Protein AF-A0A0B7C3J6-F1 (afdb_monomer)

Secondary structure (DSSP, 8-state):
-HHHHHHHHHHHHHHHHHTSHHHHHHIIIIIHHHHIIIIIHHHS---TTS---------HHHHHHHHHHHHHTTS-HHHHHHHHHSTT-

Mean predicted aligned error: 5.04 Å

pLDDT: mean 88.81, std 13.11, range [55.44, 98.62]

Organism: NCBI:txid1028688

Foldseek 3Di:
DVVLVVLLVVLQVLLVQLQDLVCLVVCLVPPQLVLQVVQQQVQCQDDPVPPRDHHRPCDSNNVSSVSSLVSSCPNDDVSVVSNVVRPRD

Solvent-accessible surface area (backbone atoms only — not comparable to full-atom values): 4970 Å² total; per-residue (Å²): 112,73,72,55,56,51,46,35,52,52,31,46,52,47,28,60,48,23,69,39,78,89,41,19,62,57,46,50,73,73,38,43,69,55,50,34,61,70,41,48,41,65,43,50,28,70,42,100,81,72,72,62,83,37,78,51,72,88,39,67,45,53,55,25,47,52,49,23,52,57,42,29,51,68,67,44,70,67,42,42,50,53,50,74,69,38,89,79,106

Nearest PDB structures (foldseek):
  3l6y-assembly1_A  TM=9.336E-01  e=3.617E-04  Homo sapiens
  3l6y-assembly2_C  TM=9.511E-01  e=4.483E-04  Homo sapiens

Radius of gyration: 13.22 Å; Cα contacts (8 Å, |Δi|>4): 94; chains: 1; bounding box: 30×31×36 Å

InterPro domains:
  IPR011989 Armadillo-like helical [G3DSA:1.25.10.10] (1-89)
  IPR016024 Armadillo-type fold [SSF48371] (3-88)
  IPR028435 Plakophilin/Delta catenin [PTHR10372] (2-89)

Structure (mmCIF, N/CA/C/O backbone):
data_AF-A0A0B7C3J6-F1
#
_entry.id   AF-A0A0B7C3J6-F1
#
loop_
_atom_site.group_PDB
_atom_site.id
_atom_site.type_symbol
_atom_site.label_atom_id
_atom_site.label_alt_id
_atom_site.label_comp_id
_atom_site.label_asym_id
_atom_site.label_entity_id
_atom_site.label_seq_id
_atom_site.pdbx_PDB_ins_code
_atom_site.Cartn_x
_atom_site.Cartn_y
_atom_site.Cartn_z
_atom_site.occupancy
_atom_site.B_iso_or_equiv
_atom_site.auth_seq_id
_atom_site.auth_comp_id
_atom_site.auth_asym_id
_atom_site.auth_atom_id
_atom_site.pdbx_PDB_model_num
ATOM 1 N N . THR A 1 1 ? 7.126 5.351 -21.417 1.00 56.66 1 THR A N 1
ATOM 2 C CA . THR A 1 1 ? 7.334 6.671 -20.806 1.00 56.66 1 THR A CA 1
ATOM 3 C C . THR A 1 1 ? 6.056 7.103 -20.111 1.00 56.66 1 THR A C 1
ATOM 5 O O . THR A 1 1 ? 6.025 7.011 -18.899 1.00 56.66 1 THR A O 1
ATOM 8 N N . ASP A 1 2 ? 4.942 7.285 -20.824 1.00 64.38 2 ASP A N 1
ATOM 9 C CA . ASP A 1 2 ? 3.659 7.728 -20.229 1.00 64.38 2 ASP A CA 1
ATOM 10 C C . ASP A 1 2 ? 3.082 6.828 -19.115 1.00 64.38 2 ASP A C 1
ATOM 12 O O . ASP A 1 2 ? 2.463 7.305 -18.168 1.00 64.38 2 ASP A O 1
ATOM 16 N N . GLN A 1 3 ? 3.286 5.507 -19.186 1.00 78.19 3 GLN A N 1
ATOM 17 C CA . GLN A 1 3 ? 2.785 4.592 -18.149 1.00 78.19 3 GLN A CA 1
ATOM 18 C C . GLN A 1 3 ? 3.571 4.650 -16.830 1.00 78.19 3 GLN A C 1
ATOM 20 O O . GLN A 1 3 ? 3.059 4.197 -15.806 1.00 78.19 3 GLN A O 1
ATOM 25 N N . GLU A 1 4 ? 4.817 5.128 -16.848 1.00 85.12 4 GLU A N 1
ATOM 26 C CA . GLU A 1 4 ? 5.623 5.282 -15.631 1.00 85.12 4 GLU A CA 1
ATOM 27 C C . GLU A 1 4 ? 5.184 6.545 -14.888 1.00 85.12 4 GLU A C 1
ATOM 29 O O . GLU A 1 4 ? 4.836 6.456 -13.713 1.00 85.12 4 GLU A O 1
ATOM 34 N N . ASP A 1 5 ? 5.027 7.657 -15.608 1.00 91.00 5 ASP A N 1
ATOM 35 C CA . ASP A 1 5 ? 4.548 8.935 -15.066 1.00 91.00 5 ASP A CA 1
ATOM 36 C C . ASP A 1 5 ? 3.166 8.796 -14.408 1.00 91.00 5 ASP A C 1
ATOM 38 O O . ASP A 1 5 ? 2.934 9.288 -13.302 1.00 91.00 5 ASP A O 1
ATOM 42 N N . VAL A 1 6 ? 2.251 8.036 -15.027 1.00 93.75 6 VAL A N 1
ATOM 43 C CA . VAL A 1 6 ? 0.937 7.739 -14.430 1.00 93.75 6 VAL A CA 1
ATOM 44 C C . VAL A 1 6 ? 1.081 6.968 -13.116 1.00 93.75 6 VAL A C 1
ATOM 46 O O . VAL A 1 6 ? 0.389 7.277 -12.146 1.00 93.75 6 VAL A O 1
ATOM 49 N N . LYS A 1 7 ? 1.983 5.982 -13.035 1.00 93.12 7 LYS A N 1
ATOM 50 C CA . LYS A 1 7 ? 2.215 5.227 -11.790 1.00 93.12 7 LYS A CA 1
ATOM 51 C C . LYS A 1 7 ? 2.835 6.104 -10.713 1.00 93.12 7 LYS A C 1
ATOM 53 O O . LYS A 1 7 ? 2.460 5.977 -9.546 1.00 93.12 7 LYS A O 1
ATOM 58 N N . GLU A 1 8 ? 3.750 6.992 -11.081 1.00 95.00 8 GLU A N 1
ATOM 59 C CA . GLU A 1 8 ? 4.329 7.963 -10.156 1.00 95.00 8 GLU A CA 1
ATOM 60 C C . GLU A 1 8 ? 3.255 8.900 -9.595 1.00 95.00 8 GLU A C 1
ATOM 62 O O . GLU A 1 8 ? 3.139 9.018 -8.374 1.00 95.00 8 GLU A O 1
ATOM 67 N N . SER A 1 9 ? 2.400 9.473 -10.451 1.00 96.81 9 SER A N 1
ATOM 68 C CA . SER A 1 9 ? 1.271 10.304 -10.014 1.00 96.81 9 SER A CA 1
ATOM 69 C C . SER A 1 9 ? 0.291 9.542 -9.123 1.00 96.81 9 SER A C 1
ATOM 71 O O . SER A 1 9 ? -0.045 10.023 -8.041 1.00 96.81 9 SER A O 1
ATOM 73 N N . VAL A 1 10 ? -0.149 8.346 -9.528 1.00 96.75 10 VAL A N 1
ATOM 74 C CA . VAL A 1 10 ? -1.121 7.549 -8.758 1.00 96.75 10 VAL A CA 1
ATOM 75 C C . VAL A 1 10 ? -0.558 7.174 -7.388 1.00 96.75 10 VAL A C 1
ATOM 77 O O . VAL A 1 10 ? -1.228 7.359 -6.371 1.00 96.75 10 VAL A O 1
ATOM 80 N N . THR A 1 11 ? 0.686 6.692 -7.328 1.00 96.94 11 THR A N 1
ATOM 81 C CA . THR A 1 11 ? 1.318 6.342 -6.047 1.00 96.94 11 THR A CA 1
ATOM 82 C C . THR A 1 11 ? 1.606 7.569 -5.184 1.00 96.94 11 THR A C 1
ATOM 84 O O . THR A 1 11 ? 1.504 7.478 -3.963 1.00 96.94 11 THR A O 1
ATOM 87 N N . GLY A 1 12 ? 1.898 8.730 -5.777 1.00 98.19 12 GLY A N 1
ATOM 88 C CA . GLY A 1 12 ? 2.041 9.991 -5.047 1.00 98.19 12 GLY A CA 1
ATOM 89 C C . GLY A 1 12 ? 0.731 10.442 -4.395 1.00 98.19 12 GLY A C 1
ATOM 90 O O . GLY A 1 12 ? 0.711 10.784 -3.213 1.00 98.19 12 GLY A O 1
ATOM 91 N N . VAL A 1 13 ? -0.386 10.369 -5.127 1.00 98.31 13 VAL A N 1
ATOM 92 C CA . VAL A 1 13 ? -1.721 10.671 -4.582 1.00 98.31 13 VAL A CA 1
ATOM 93 C C . 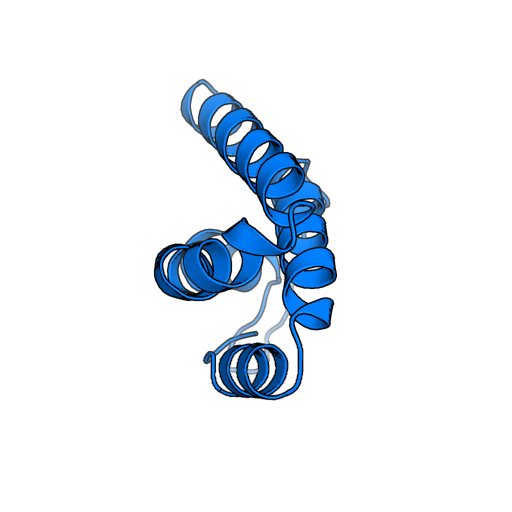VAL A 1 13 ? -2.079 9.702 -3.458 1.00 98.31 13 VAL A C 1
ATOM 95 O O . VAL A 1 13 ? -2.476 10.144 -2.382 1.00 98.31 13 VAL A O 1
ATOM 98 N N . LEU A 1 14 ? -1.882 8.395 -3.655 1.00 98.31 14 LEU A N 1
ATOM 99 C CA . LEU A 1 14 ? -2.137 7.396 -2.613 1.00 98.31 14 LEU A CA 1
ATOM 100 C C . LEU A 1 14 ? -1.261 7.608 -1.373 1.00 98.31 14 LEU A C 1
ATOM 102 O O . LEU A 1 14 ? -1.736 7.411 -0.255 1.00 98.31 14 LEU A O 1
ATOM 106 N N . TRP A 1 15 ? -0.007 8.043 -1.535 1.00 98.56 15 TRP A N 1
ATOM 107 C CA . TRP A 1 15 ? 0.843 8.381 -0.394 1.00 98.56 15 TRP A CA 1
ATOM 108 C C . TRP A 1 15 ? 0.250 9.540 0.407 1.00 98.56 15 TRP A C 1
ATOM 110 O O . TRP A 1 15 ? 0.102 9.419 1.625 1.00 98.56 15 TRP A O 1
ATOM 120 N N . ASN A 1 16 ? -0.198 10.603 -0.259 1.00 98.62 16 ASN A N 1
ATOM 121 C CA . ASN A 1 16 ? -0.875 11.707 0.420 1.00 98.62 16 ASN A CA 1
ATOM 122 C C . ASN A 1 16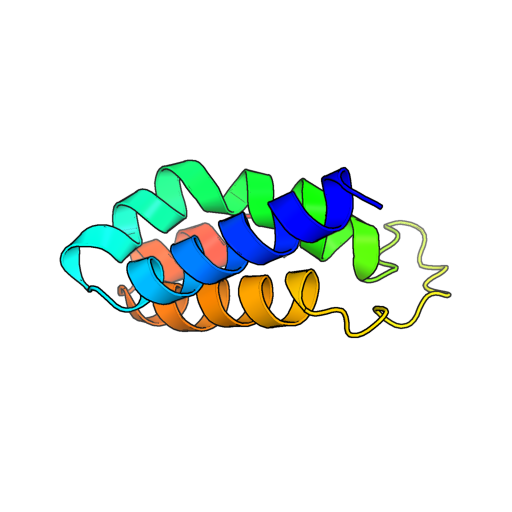 ? -2.142 11.231 1.150 1.00 98.62 16 ASN A C 1
ATOM 124 O O . ASN A 1 16 ? -2.294 11.495 2.342 1.00 98.62 16 ASN A O 1
ATOM 128 N N . LEU A 1 17 ? -3.013 10.464 0.484 1.00 98.31 17 LEU A N 1
ATOM 129 C CA . LEU A 1 17 ? -4.248 9.935 1.082 1.00 98.31 17 LEU A CA 1
ATOM 130 C C . LEU A 1 17 ? -3.985 9.014 2.278 1.00 98.31 17 LEU A C 1
ATOM 132 O O . LEU A 1 17 ? -4.686 9.098 3.281 1.00 98.31 17 LEU A O 1
ATOM 136 N N . SER A 1 18 ? -2.938 8.185 2.218 1.00 98.38 18 SER A N 1
ATOM 137 C CA . SER A 1 18 ? -2.576 7.271 3.309 1.00 98.38 18 SER A CA 1
ATOM 138 C C . SER A 1 18 ? -2.195 7.982 4.613 1.00 98.38 18 SER A C 1
ATOM 140 O O . SER A 1 18 ? -2.129 7.340 5.659 1.00 98.38 18 SER A O 1
ATOM 142 N N . SER A 1 19 ? -1.926 9.292 4.571 1.00 98.00 19 SER A N 1
ATOM 143 C CA . SER A 1 19 ? -1.634 10.085 5.769 1.00 98.00 19 SER A CA 1
ATOM 144 C C . SER A 1 19 ? -2.891 10.477 6.560 1.00 98.00 19 SER A C 1
ATOM 146 O O . SER A 1 19 ? -2.779 10.834 7.729 1.00 98.00 19 SER A O 1
ATOM 148 N N . CYS A 1 20 ? -4.081 10.370 5.960 1.00 98.00 20 CYS A N 1
ATOM 149 C CA . CYS A 1 20 ? -5.360 10.624 6.614 1.00 98.00 20 CYS A CA 1
ATOM 150 C C . CYS A 1 20 ? -5.829 9.373 7.373 1.00 98.00 20 CYS A C 1
ATOM 152 O O . CYS A 1 20 ? -6.020 8.324 6.758 1.00 98.00 20 CYS A O 1
ATOM 154 N N . GLU A 1 21 ? -6.029 9.475 8.694 1.00 96.62 21 GLU A N 1
ATOM 155 C CA . GLU A 1 21 ? -6.447 8.343 9.542 1.00 96.62 21 GLU A CA 1
ATOM 156 C C . GLU A 1 21 ? -7.719 7.657 9.028 1.00 96.62 21 GLU A C 1
ATOM 158 O O . GLU A 1 21 ? -7.758 6.429 8.944 1.00 96.62 21 GLU A O 1
ATOM 163 N N . ASP A 1 22 ? -8.706 8.445 8.595 1.00 97.25 22 ASP A N 1
ATOM 164 C CA . ASP A 1 22 ? -10.006 7.950 8.128 1.00 97.25 22 ASP A CA 1
ATOM 165 C C . ASP A 1 22 ? -9.909 7.144 6.823 1.00 97.25 22 ASP A C 1
ATOM 167 O O . ASP 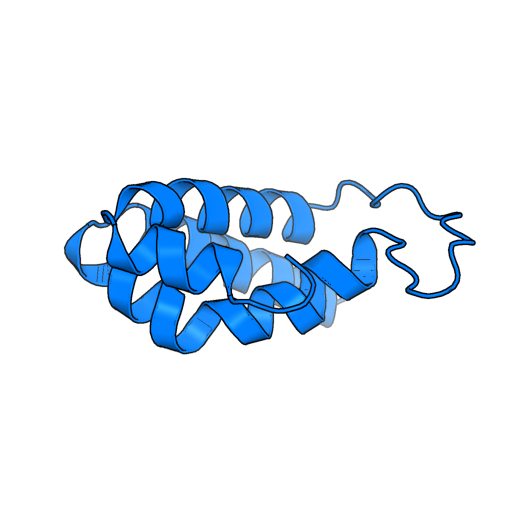A 1 22 ? -10.774 6.322 6.532 1.00 97.25 22 ASP A O 1
ATOM 171 N N . LEU A 1 23 ? -8.842 7.341 6.039 1.00 97.75 23 LEU A N 1
ATOM 172 C CA . LEU A 1 23 ? -8.651 6.682 4.744 1.00 97.75 23 LEU A CA 1
ATOM 173 C C . LEU A 1 23 ? -7.708 5.479 4.802 1.00 97.75 23 LEU A C 1
ATOM 175 O O . LEU A 1 23 ? -7.674 4.688 3.858 1.00 97.75 23 LEU A O 1
ATOM 179 N N . LYS A 1 24 ? -6.934 5.299 5.881 1.00 97.56 24 LYS A N 1
ATOM 180 C CA . LYS A 1 24 ? -5.929 4.223 5.952 1.00 97.56 24 LYS A CA 1
ATOM 181 C C . LYS A 1 24 ? -6.534 2.836 5.768 1.00 97.56 24 LYS A C 1
ATOM 183 O O . LYS A 1 24 ? -5.934 2.018 5.076 1.00 97.56 24 LYS A O 1
ATOM 188 N N . GLN A 1 25 ? -7.697 2.572 6.369 1.00 96.88 25 GLN A N 1
ATOM 189 C CA . GLN A 1 25 ? -8.357 1.270 6.231 1.00 96.88 25 GLN A CA 1
ATOM 190 C C . GLN A 1 25 ? -8.780 1.010 4.783 1.00 96.88 25 GLN A C 1
ATOM 192 O O . GLN A 1 25 ? -8.442 -0.044 4.254 1.00 96.88 25 GLN A O 1
ATOM 197 N N . SER A 1 26 ? -9.376 1.990 4.100 1.00 97.06 26 SER A N 1
ATOM 198 C CA . SER A 1 26 ? -9.721 1.866 2.676 1.00 97.06 26 SER A CA 1
ATOM 199 C C . SER A 1 26 ? -8.486 1.655 1.793 1.00 97.06 26 SER A C 1
ATOM 201 O O . SER A 1 26 ? -8.484 0.801 0.913 1.00 97.06 26 SER A O 1
ATOM 203 N N . VAL A 1 27 ? -7.381 2.360 2.068 1.00 97.75 27 VAL A N 1
ATOM 204 C CA . VAL A 1 27 ? -6.116 2.155 1.337 1.00 97.75 27 VAL A CA 1
ATOM 205 C C . VAL A 1 27 ? -5.568 0.736 1.539 1.00 97.75 27 VAL A C 1
ATOM 207 O O . VAL A 1 27 ? -5.029 0.151 0.598 1.00 97.75 27 VAL A O 1
ATOM 210 N N . ILE A 1 28 ? -5.697 0.159 2.738 1.00 97.62 28 ILE A N 1
ATOM 211 C CA . ILE A 1 28 ? -5.303 -1.235 2.997 1.00 97.62 28 ILE A CA 1
ATOM 212 C C . ILE A 1 28 ? -6.229 -2.205 2.260 1.00 97.62 28 ILE A C 1
ATOM 214 O O . ILE A 1 28 ? -5.744 -3.156 1.654 1.00 97.62 28 ILE A O 1
ATOM 218 N N . GLU A 1 29 ? -7.537 -1.979 2.328 1.00 95.94 29 GLU A N 1
ATOM 219 C CA . GLU A 1 29 ? -8.567 -2.851 1.754 1.00 95.94 29 GLU A CA 1
ATOM 220 C C . GLU A 1 29 ? -8.447 -2.975 0.246 1.00 95.94 29 GLU A C 1
ATOM 222 O O . GLU A 1 29 ? -8.372 -4.089 -0.275 1.00 95.94 29 GLU A O 1
ATOM 227 N N . ASP A 1 30 ? -8.343 -1.835 -0.425 1.00 96.19 30 ASP A N 1
ATOM 228 C CA . ASP A 1 30 ? -8.416 -1.781 -1.880 1.00 96.19 30 ASP A CA 1
ATOM 229 C C . ASP A 1 30 ? -7.024 -1.752 -2.525 1.00 96.19 30 ASP A C 1
ATOM 231 O O . ASP A 1 30 ? -6.824 -2.221 -3.647 1.00 96.19 30 ASP A O 1
ATOM 235 N N . GLY A 1 31 ? -6.031 -1.197 -1.823 1.00 95.94 31 GLY A N 1
ATOM 236 C CA . GLY A 1 31 ? -4.719 -0.894 -2.392 1.00 95.94 31 GLY A CA 1
ATOM 237 C C . GLY A 1 31 ? -3.631 -1.922 -2.095 1.00 95.94 31 GLY A C 1
ATOM 238 O O . GLY A 1 31 ? -2.743 -2.116 -2.929 1.00 95.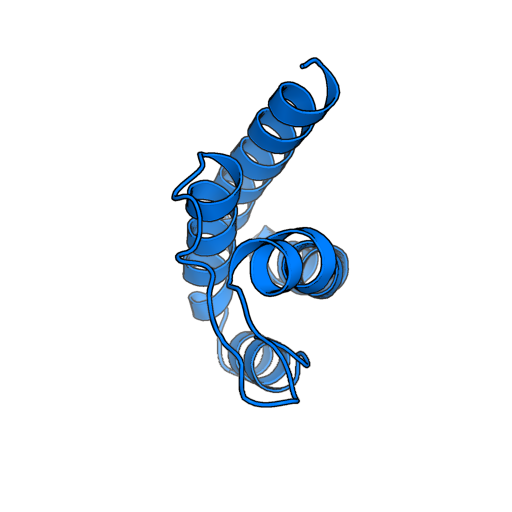94 31 GLY A O 1
ATOM 239 N N . LEU A 1 32 ? -3.664 -2.593 -0.937 1.00 97.00 32 LEU A N 1
ATOM 240 C CA . LEU A 1 32 ? -2.515 -3.357 -0.431 1.00 97.00 32 LEU A CA 1
ATOM 241 C C . LEU A 1 32 ? -2.029 -4.428 -1.417 1.00 97.00 32 LEU A C 1
ATOM 243 O O . LEU A 1 32 ? -0.862 -4.435 -1.808 1.00 97.00 32 LEU A O 1
ATOM 247 N N . THR A 1 33 ? -2.923 -5.310 -1.864 1.00 95.44 33 THR A N 1
ATOM 248 C CA . THR A 1 33 ? -2.563 -6.406 -2.775 1.00 95.44 33 THR A CA 1
ATOM 249 C C . THR A 1 33 ? -2.069 -5.892 -4.128 1.00 95.44 33 THR A C 1
ATOM 251 O O . THR A 1 33 ? -1.153 -6.471 -4.714 1.00 95.44 33 THR A O 1
ATOM 254 N N . VAL A 1 34 ? -2.633 -4.787 -4.622 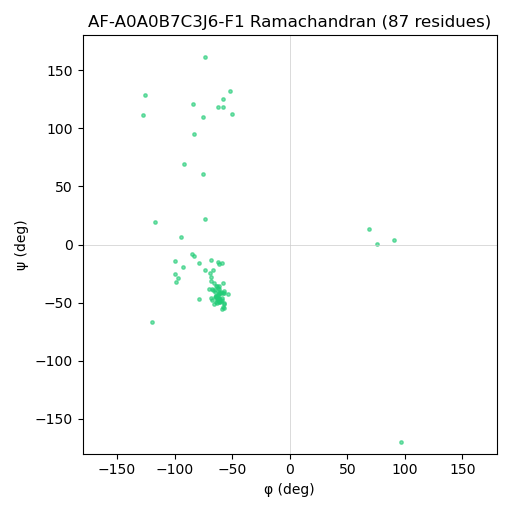1.00 95.25 34 VAL A N 1
ATOM 255 C CA . VAL A 1 34 ? -2.221 -4.179 -5.893 1.00 95.25 34 VAL A CA 1
ATOM 256 C C . VAL A 1 34 ? -0.810 -3.608 -5.777 1.00 95.25 34 VAL A C 1
ATOM 258 O O . VAL A 1 34 ? 0.028 -3.905 -6.630 1.00 95.25 34 VAL A O 1
ATOM 261 N N . LEU A 1 35 ? -0.530 -2.846 -4.716 1.00 95.38 35 LEU A N 1
ATOM 262 C CA . LEU A 1 35 ? 0.781 -2.245 -4.456 1.00 95.38 35 LEU A CA 1
ATOM 263 C C . LEU A 1 35 ? 1.869 -3.313 -4.277 1.00 95.38 35 LEU A C 1
ATOM 265 O O . LEU A 1 35 ? 2.953 -3.194 -4.852 1.00 95.38 35 LEU A O 1
ATOM 269 N N . VAL A 1 36 ? 1.576 -4.387 -3.540 1.00 93.75 36 VAL A N 1
ATOM 270 C CA . VAL A 1 36 ? 2.535 -5.478 -3.314 1.00 93.75 36 VAL A CA 1
ATOM 271 C C . VAL A 1 36 ? 2.851 -6.217 -4.613 1.00 93.75 36 VAL A C 1
ATOM 273 O O . VAL A 1 36 ? 4.018 -6.334 -4.979 1.00 93.75 36 VAL A O 1
ATOM 276 N N . ASN A 1 37 ? 1.835 -6.646 -5.365 1.00 91.44 37 ASN A N 1
ATOM 277 C CA . ASN A 1 37 ? 2.050 -7.433 -6.582 1.00 91.44 37 ASN A CA 1
ATOM 278 C C . ASN A 1 37 ? 2.673 -6.624 -7.726 1.00 91.44 37 ASN A C 1
ATOM 280 O O . ASN A 1 37 ? 3.511 -7.139 -8.464 1.00 91.44 37 ASN A O 1
ATOM 284 N N . ASN A 1 38 ? 2.270 -5.362 -7.893 1.00 90.69 38 ASN A N 1
ATOM 285 C CA . ASN A 1 38 ? 2.689 -4.561 -9.046 1.00 90.69 38 ASN A CA 1
ATOM 286 C C . ASN A 1 38 ? 3.945 -3.728 -8.794 1.00 90.69 38 ASN A C 1
ATOM 288 O O . ASN A 1 38 ? 4.582 -3.311 -9.764 1.00 90.69 38 ASN A O 1
ATOM 292 N N . VAL A 1 39 ? 4.295 -3.479 -7.527 1.00 90.69 39 VAL A N 1
ATOM 293 C CA . VAL A 1 39 ? 5.471 -2.685 -7.162 1.00 90.69 39 VAL A CA 1
ATOM 294 C C . VAL A 1 39 ? 6.444 -3.515 -6.332 1.00 90.69 39 VAL A C 1
ATOM 296 O O . VAL A 1 39 ? 7.527 -3.827 -6.819 1.00 90.69 39 VAL A O 1
ATOM 299 N N . ILE A 1 40 ? 6.075 -3.918 -5.114 1.00 89.44 40 ILE A N 1
ATOM 300 C CA . ILE A 1 40 ? 7.025 -4.549 -4.181 1.00 89.44 40 ILE A CA 1
ATOM 301 C C . ILE A 1 40 ? 7.637 -5.819 -4.780 1.00 89.44 40 ILE A C 1
ATOM 303 O O . ILE A 1 40 ? 8.854 -5.896 -4.934 1.00 89.44 40 ILE A O 1
ATOM 307 N N . LEU A 1 41 ? 6.820 -6.783 -5.203 1.00 86.81 41 LEU A N 1
ATOM 308 C CA . LEU A 1 41 ? 7.306 -8.034 -5.788 1.00 86.81 41 LEU A CA 1
ATOM 309 C C . LEU A 1 41 ? 8.001 -7.821 -7.132 1.00 86.81 41 LEU A C 1
ATOM 311 O O . LEU A 1 41 ? 9.029 -8.436 -7.401 1.00 86.81 41 LEU A O 1
ATOM 315 N N . LYS A 1 42 ? 7.467 -6.922 -7.964 1.00 81.88 42 LYS A N 1
ATOM 316 C CA . LYS A 1 42 ? 8.009 -6.668 -9.300 1.00 81.88 42 LYS A CA 1
ATOM 317 C C . LYS A 1 42 ? 9.417 -6.077 -9.258 1.00 81.88 42 LYS A C 1
ATOM 319 O O . LYS A 1 42 ? 10.245 -6.439 -10.088 1.00 81.88 42 LYS A O 1
ATOM 324 N N . TYR A 1 43 ? 9.672 -5.150 -8.337 1.00 78.38 43 TYR A N 1
ATOM 325 C CA . TYR A 1 43 ? 10.927 -4.407 -8.315 1.00 78.38 43 TYR A CA 1
ATOM 326 C C . TYR A 1 43 ? 11.937 -4.962 -7.294 1.00 78.38 43 TYR A C 1
ATOM 328 O O . TYR A 1 43 ? 13.131 -4.762 -7.487 1.00 78.38 43 TYR A O 1
ATOM 336 N N . SER A 1 44 ? 11.515 -5.643 -6.218 1.00 76.62 44 SER A N 1
ATOM 337 C CA . SER A 1 44 ? 12.409 -6.056 -5.110 1.00 76.62 44 SER A CA 1
ATOM 338 C C . SER A 1 44 ? 13.443 -7.123 -5.459 1.00 76.62 44 SER A C 1
ATOM 340 O O . SER A 1 44 ? 14.340 -7.379 -4.658 1.00 76.62 44 SER A O 1
ATOM 342 N N . GLY A 1 45 ? 13.309 -7.789 -6.606 1.00 71.25 45 GLY A N 1
ATOM 343 C CA . GLY A 1 45 ? 14.116 -8.968 -6.914 1.00 71.25 45 GLY A CA 1
ATOM 344 C C . GLY A 1 45 ? 13.792 -10.180 -6.057 1.00 71.25 45 GLY A C 1
ATOM 345 O O . GLY A 1 45 ? 14.564 -11.141 -6.054 1.00 71.25 45 GLY A O 1
ATOM 346 N N . TRP A 1 46 ? 12.670 -10.145 -5.332 1.00 70.56 46 TRP A N 1
ATOM 347 C CA . TRP A 1 46 ? 12.186 -11.289 -4.585 1.00 70.56 46 TRP A CA 1
ATOM 348 C C . TRP A 1 46 ? 11.872 -12.440 -5.544 1.00 70.56 46 TRP A C 1
ATOM 350 O O . TRP A 1 46 ? 10.994 -12.349 -6.401 1.00 70.56 46 TRP A O 1
ATOM 360 N N . SER A 1 47 ? 12.585 -13.548 -5.370 1.00 67.38 47 SER A N 1
ATOM 361 C CA . SER A 1 47 ? 12.317 -14.812 -6.043 1.00 67.38 47 SER A CA 1
ATOM 362 C C . SER A 1 47 ? 12.181 -15.892 -4.985 1.00 67.38 47 SER A C 1
ATOM 364 O O . SER A 1 47 ? 13.075 -16.071 -4.157 1.00 67.38 47 SER A O 1
ATOM 366 N N . ALA A 1 48 ? 11.093 -16.662 -5.044 1.00 63.66 48 ALA A N 1
ATOM 367 C CA . ALA A 1 48 ? 10.890 -17.816 -4.166 1.00 63.66 48 ALA A CA 1
ATOM 368 C C . ALA A 1 48 ? 12.005 -18.877 -4.300 1.00 63.66 48 ALA A C 1
ATOM 370 O O . ALA A 1 48 ? 12.136 -19.741 -3.440 1.00 63.66 48 ALA A O 1
ATOM 371 N N . LEU A 1 49 ? 12.808 -18.805 -5.369 1.00 67.75 49 LEU A N 1
ATOM 372 C CA . LEU A 1 49 ? 13.889 -19.738 -5.692 1.00 67.75 49 LEU A CA 1
ATOM 373 C C . LEU A 1 49 ? 15.272 -19.271 -5.192 1.00 67.75 49 LEU A C 1
ATOM 375 O O . LEU A 1 49 ? 16.274 -19.895 -5.524 1.00 67.75 49 LEU A O 1
ATOM 379 N N . GLY A 1 50 ? 15.356 -18.178 -4.422 1.00 59.53 50 GLY A N 1
ATOM 380 C CA . GLY A 1 50 ? 16.593 -17.742 -3.754 1.00 59.53 50 GLY A CA 1
ATOM 381 C C . GLY A 1 50 ? 17.643 -17.078 -4.653 1.00 59.53 50 GLY A C 1
ATOM 382 O O . GLY A 1 50 ? 18.686 -16.658 -4.161 1.00 59.53 50 GLY A O 1
ATOM 383 N N . ASN A 1 51 ? 17.374 -16.928 -5.952 1.00 57.97 51 ASN A N 1
ATOM 384 C CA . ASN A 1 51 ? 18.262 -16.222 -6.875 1.00 57.97 51 ASN A CA 1
ATOM 385 C C . A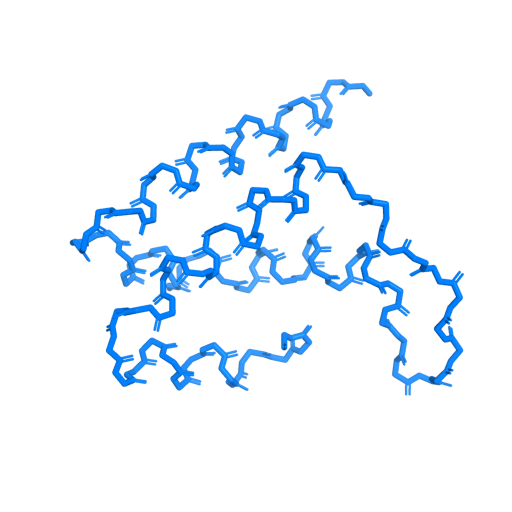SN A 1 51 ? 17.864 -14.736 -6.950 1.00 57.97 51 ASN A C 1
ATOM 387 O O . ASN A 1 51 ? 17.269 -14.276 -7.923 1.00 57.97 51 ASN A O 1
ATOM 391 N N . SER A 1 52 ? 18.099 -14.001 -5.864 1.00 58.25 52 SER A N 1
ATOM 392 C CA . SER A 1 52 ? 17.804 -12.569 -5.751 1.00 58.25 52 SER A CA 1
ATOM 393 C C . SER A 1 52 ? 18.945 -11.748 -6.352 1.00 58.25 52 SER A C 1
ATOM 395 O O . SER A 1 52 ? 19.941 -11.480 -5.682 1.00 58.25 52 SER A O 1
ATOM 397 N N . SER A 1 53 ? 18.818 -11.365 -7.624 1.00 59.62 53 SER A N 1
ATOM 398 C CA . SER A 1 53 ? 19.852 -10.609 -8.347 1.00 59.62 53 SER A CA 1
ATOM 399 C C . SER A 1 53 ? 19.425 -9.214 -8.807 1.00 59.62 53 SER A C 1
ATOM 401 O O . SER A 1 53 ? 20.071 -8.651 -9.687 1.00 59.62 53 SER A O 1
ATOM 403 N N . SER A 1 54 ? 18.379 -8.611 -8.244 1.00 55.44 54 SER A N 1
ATOM 404 C CA . SER A 1 54 ? 18.050 -7.221 -8.573 1.00 55.44 54 SER A CA 1
ATOM 405 C C . SER A 1 54 ? 17.909 -6.388 -7.314 1.00 55.44 54 SER A C 1
ATOM 407 O O . SER A 1 54 ? 16.962 -6.548 -6.550 1.00 55.44 54 SER A O 1
ATOM 409 N N . GLN A 1 55 ? 18.858 -5.469 -7.120 1.00 57.12 55 GLN A N 1
ATOM 410 C CA . GLN A 1 55 ? 18.610 -4.301 -6.289 1.00 57.12 55 GLN A CA 1
ATOM 411 C C . GLN A 1 55 ? 17.330 -3.633 -6.789 1.00 57.12 55 GLN A C 1
ATOM 413 O O . GLN A 1 55 ? 17.182 -3.436 -7.995 1.00 57.12 55 GLN A O 1
ATOM 418 N N . LEU A 1 56 ? 16.425 -3.300 -5.867 1.00 59.19 56 LEU A N 1
ATOM 419 C CA . LEU A 1 56 ? 15.268 -2.460 -6.150 1.00 59.19 56 LEU A CA 1
ATOM 420 C C . LEU A 1 56 ? 15.787 -1.204 -6.866 1.00 59.19 56 LEU A C 1
ATOM 422 O O . LEU A 1 56 ? 16.504 -0.432 -6.221 1.00 59.19 56 LEU A O 1
ATOM 426 N N . PRO A 1 57 ? 15.489 -0.961 -8.159 1.00 65.31 57 PRO A N 1
ATOM 427 C CA . PRO A 1 57 ? 15.725 0.364 -8.697 1.00 65.31 57 PRO A CA 1
ATOM 428 C C . PRO A 1 57 ? 14.897 1.300 -7.818 1.00 65.31 57 PRO A C 1
ATOM 430 O O . PRO A 1 57 ? 13.686 1.117 -7.668 1.00 65.31 57 PRO A O 1
ATOM 433 N N . TRP A 1 58 ? 15.572 2.220 -7.130 1.00 74.69 58 TRP A N 1
ATOM 434 C CA . TRP A 1 58 ? 14.964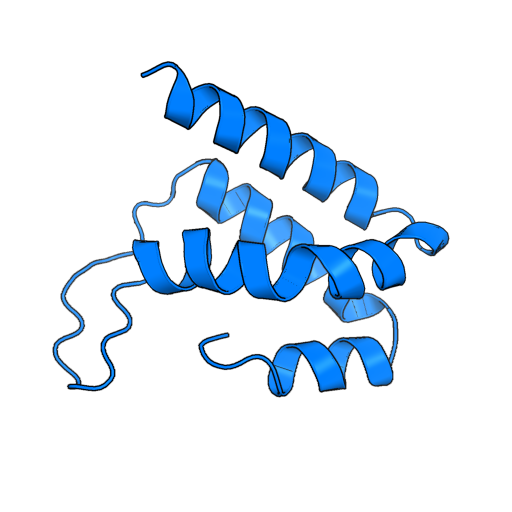 3.098 -6.131 1.00 74.69 58 TRP A CA 1
ATOM 435 C C . TRP A 1 58 ? 14.159 4.203 -6.830 1.00 74.69 58 TRP A C 1
ATOM 437 O O . TRP A 1 58 ? 14.480 5.386 -6.747 1.00 74.69 58 TRP A O 1
ATOM 447 N N . THR A 1 59 ? 13.149 3.790 -7.598 1.00 88.75 59 THR A N 1
ATOM 448 C CA . THR A 1 59 ? 12.280 4.654 -8.393 1.00 88.75 59 THR A CA 1
ATOM 449 C C . THR A 1 59 ? 11.314 5.416 -7.495 1.00 88.75 59 THR A C 1
ATOM 451 O O . THR A 1 59 ? 11.038 5.025 -6.353 1.00 88.75 59 THR A O 1
ATOM 454 N N . THR A 1 60 ? 10.744 6.496 -8.026 1.00 92.94 60 THR A N 1
ATOM 455 C CA . THR A 1 60 ? 9.712 7.275 -7.336 1.00 92.94 60 THR A CA 1
ATOM 456 C C . THR A 1 60 ? 8.516 6.401 -6.960 1.00 92.94 60 THR A C 1
ATOM 458 O O . THR A 1 60 ? 8.028 6.487 -5.837 1.00 92.94 60 THR A O 1
ATOM 461 N N . VAL A 1 61 ? 8.102 5.481 -7.841 1.00 93.38 61 VAL A N 1
ATOM 462 C CA . VAL A 1 61 ? 7.015 4.522 -7.576 1.00 93.38 61 VAL A CA 1
ATOM 463 C C . VAL A 1 61 ? 7.317 3.651 -6.348 1.00 93.38 61 VAL A C 1
ATOM 465 O O . VAL A 1 61 ? 6.458 3.496 -5.475 1.00 93.38 61 VAL A O 1
ATOM 468 N N . CYS A 1 62 ? 8.538 3.117 -6.234 1.00 91.94 62 CYS A N 1
ATOM 469 C CA . CYS A 1 62 ? 8.972 2.321 -5.081 1.00 91.94 62 CYS A CA 1
ATOM 470 C C . CYS A 1 62 ? 8.995 3.151 -3.789 1.00 91.94 62 CYS A C 1
ATOM 472 O O . CYS A 1 62 ? 8.495 2.713 -2.747 1.00 91.94 62 CYS A O 1
ATOM 474 N N . ARG A 1 63 ? 9.530 4.376 -3.853 1.00 94.00 63 ARG A N 1
ATOM 475 C CA . ARG A 1 63 ? 9.564 5.306 -2.716 1.00 94.00 63 ARG A CA 1
ATOM 476 C C . ARG A 1 63 ? 8.159 5.675 -2.239 1.00 94.00 63 ARG A C 1
ATOM 478 O O . ARG A 1 63 ? 7.887 5.619 -1.043 1.00 94.00 63 ARG A O 1
ATOM 485 N N . ASN A 1 64 ? 7.262 6.015 -3.157 1.00 97.12 64 ASN A N 1
ATOM 486 C CA . ASN A 1 64 ? 5.885 6.366 -2.826 1.00 97.12 64 ASN A CA 1
ATOM 487 C C . ASN A 1 64 ? 5.155 5.163 -2.224 1.00 97.12 64 ASN A C 1
ATOM 489 O O . ASN A 1 64 ? 4.512 5.287 -1.187 1.00 97.12 64 ASN A O 1
ATOM 493 N N . THR A 1 65 ? 5.321 3.976 -2.816 1.00 96.38 65 THR A N 1
ATOM 494 C CA . THR A 1 65 ? 4.689 2.743 -2.326 1.00 96.38 65 THR A CA 1
ATOM 495 C C . THR A 1 65 ? 5.139 2.381 -0.916 1.00 96.38 65 THR A C 1
ATOM 497 O O . THR A 1 65 ? 4.309 2.101 -0.054 1.00 96.38 65 THR A O 1
ATOM 500 N N . THR A 1 66 ? 6.440 2.445 -0.633 1.00 95.38 66 THR A N 1
ATOM 501 C CA . THR A 1 66 ? 6.945 2.216 0.730 1.00 95.38 66 THR A CA 1
ATOM 502 C C . THR A 1 66 ? 6.471 3.300 1.708 1.00 95.38 66 THR A C 1
ATOM 504 O O . THR A 1 66 ? 6.175 2.990 2.862 1.00 95.38 66 THR A O 1
ATOM 507 N N . GLY A 1 67 ? 6.303 4.545 1.247 1.00 97.62 67 GLY A N 1
ATOM 508 C CA . GLY A 1 67 ? 5.673 5.632 2.003 1.00 97.62 67 GLY A CA 1
ATOM 509 C C . GLY A 1 67 ? 4.209 5.359 2.368 1.00 97.62 67 GLY A C 1
ATOM 510 O O . GLY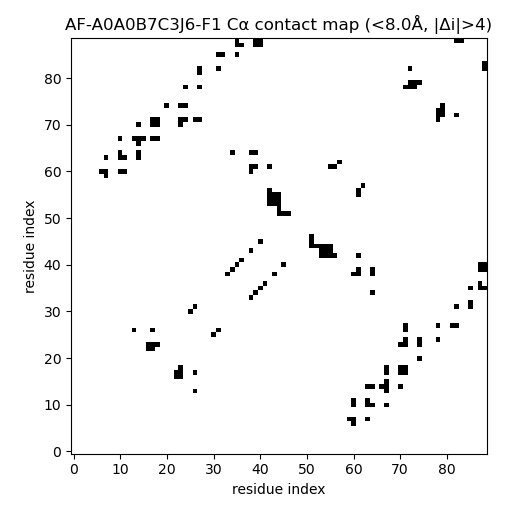 A 1 67 ? 3.827 5.549 3.524 1.00 97.62 67 GLY A O 1
ATOM 511 N N . ILE A 1 68 ? 3.416 4.840 1.424 1.00 98.50 68 ILE A N 1
ATOM 512 C CA . ILE A 1 68 ? 2.030 4.404 1.663 1.00 98.50 68 ILE A CA 1
ATOM 513 C C . ILE A 1 68 ? 2.004 3.330 2.752 1.00 98.50 68 ILE A C 1
ATOM 515 O O . ILE A 1 68 ? 1.311 3.485 3.758 1.00 98.50 68 ILE A O 1
ATOM 519 N N . LEU A 1 69 ? 2.794 2.262 2.577 1.00 97.88 69 LEU A N 1
ATOM 520 C CA . LEU A 1 69 ? 2.845 1.130 3.508 1.00 97.88 69 LEU A CA 1
ATOM 521 C C . LEU A 1 69 ? 3.263 1.571 4.916 1.00 97.88 69 LEU A C 1
ATOM 523 O O . LEU A 1 69 ? 2.658 1.148 5.904 1.00 97.88 69 LEU A O 1
ATOM 527 N N . ARG A 1 70 ? 4.240 2.482 5.018 1.00 98.12 70 ARG A N 1
ATOM 528 C CA . ARG A 1 70 ? 4.645 3.093 6.289 1.00 98.12 70 ARG A CA 1
ATOM 529 C C . ARG A 1 70 ? 3.465 3.781 6.969 1.00 98.12 70 ARG A C 1
ATOM 531 O O . ARG A 1 70 ? 3.220 3.519 8.146 1.00 98.12 70 ARG A O 1
ATOM 538 N N . ASN A 1 71 ? 2.734 4.631 6.254 1.00 98.50 71 ASN A N 1
ATOM 539 C CA . ASN A 1 71 ? 1.620 5.372 6.833 1.00 98.50 71 ASN A CA 1
ATOM 540 C C . ASN A 1 71 ? 0.500 4.432 7.291 1.00 98.50 71 ASN A C 1
ATOM 542 O O . ASN A 1 71 ? 0.080 4.500 8.446 1.00 98.50 71 ASN A O 1
ATOM 546 N N . VAL A 1 72 ? 0.061 3.500 6.443 1.00 98.31 72 VAL A N 1
ATOM 547 C CA . VAL A 1 72 ? -1.050 2.598 6.791 1.00 98.31 72 VAL A CA 1
ATOM 548 C C . VAL A 1 72 ? -0.687 1.590 7.887 1.00 98.31 72 VAL A C 1
ATOM 550 O O . VAL A 1 72 ? -1.557 1.179 8.651 1.00 98.31 72 VAL A O 1
ATOM 553 N N . SER A 1 73 ? 0.599 1.258 8.062 1.00 97.75 73 SER A N 1
ATOM 554 C CA . SER A 1 73 ? 1.059 0.393 9.164 1.00 97.75 73 SER A CA 1
ATOM 555 C C . SER A 1 73 ? 0.783 0.958 10.566 1.00 97.75 73 SER A C 1
ATOM 557 O O . SER A 1 73 ? 0.783 0.211 11.550 1.00 97.75 73 SER A O 1
ATOM 559 N N . SER A 1 74 ? 0.495 2.259 10.664 1.00 97.56 74 SER A N 1
ATOM 560 C CA . SER A 1 74 ? 0.127 2.920 11.919 1.00 97.56 74 SER A CA 1
ATOM 561 C C . SER A 1 74 ? -1.365 2.822 12.277 1.00 97.56 74 SER A C 1
ATOM 563 O O . SER A 1 74 ? -1.714 3.127 13.412 1.00 97.56 74 SER A O 1
ATOM 565 N N . ALA A 1 75 ? -2.235 2.310 11.392 1.00 95.75 75 ALA A N 1
ATOM 566 C CA . ALA A 1 75 ? -3.697 2.248 11.579 1.00 95.75 75 ALA A CA 1
ATOM 567 C C . ALA A 1 75 ? -4.198 1.188 12.591 1.00 95.75 75 ALA A C 1
ATOM 569 O O . ALA A 1 75 ? -5.347 0.755 12.541 1.00 95.75 75 ALA A O 1
ATOM 570 N N . GLY A 1 76 ? -3.344 0.741 13.514 1.00 95.19 76 GLY A N 1
ATOM 571 C CA . GLY A 1 76 ? -3.715 -0.195 14.577 1.00 95.19 76 GLY A CA 1
ATOM 572 C C . GLY A 1 76 ? -3.406 -1.667 14.287 1.00 95.19 76 GLY A C 1
ATOM 573 O O . GLY A 1 76 ? -2.653 -2.016 13.376 1.00 95.19 76 GLY A O 1
ATOM 574 N N . PHE A 1 77 ? -3.918 -2.548 15.149 1.00 96.56 77 PHE A N 1
ATOM 575 C CA . PHE A 1 77 ? -3.581 -3.974 15.137 1.00 96.56 77 PHE A CA 1
ATOM 576 C C . PHE A 1 77 ? -4.022 -4.673 13.846 1.00 96.56 77 PHE A C 1
ATOM 578 O O . PHE A 1 77 ? -3.199 -5.355 13.232 1.00 96.56 77 PHE A O 1
ATOM 585 N N . ASP A 1 78 ? -5.267 -4.463 13.415 1.00 95.50 78 ASP A N 1
ATOM 586 C CA . ASP A 1 78 ? -5.833 -5.144 12.244 1.00 95.50 78 ASP A CA 1
ATOM 587 C C . ASP A 1 78 ? -5.110 -4.761 10.955 1.00 95.50 78 ASP A C 1
ATOM 589 O O . ASP A 1 78 ? -4.778 -5.629 10.149 1.00 95.50 78 ASP A O 1
ATOM 593 N N . ALA A 1 79 ? -4.745 -3.486 10.810 1.00 95.75 79 ALA A N 1
ATOM 594 C CA . ALA A 1 79 ? -3.914 -3.015 9.709 1.00 95.75 79 ALA A CA 1
ATOM 595 C C . ALA A 1 79 ? -2.573 -3.759 9.656 1.00 95.75 79 ALA A C 1
ATOM 597 O O . ALA A 1 79 ? -2.202 -4.333 8.633 1.00 95.75 79 ALA A O 1
ATOM 598 N N . ARG A 1 80 ? -1.863 -3.826 10.790 1.00 97.88 80 ARG A N 1
ATOM 599 C CA . ARG A 1 80 ? -0.590 -4.557 10.879 1.00 97.88 80 ARG A CA 1
ATOM 600 C C . ARG A 1 80 ? -0.754 -6.055 10.630 1.00 97.88 80 ARG A C 1
ATOM 602 O O . ARG A 1 80 ? 0.149 -6.671 10.071 1.00 97.88 80 ARG A O 1
ATOM 609 N N . LYS A 1 81 ? -1.866 -6.650 11.069 1.00 97.69 81 LYS A N 1
ATOM 610 C CA . LYS A 1 81 ? -2.180 -8.058 10.812 1.00 97.69 81 LYS A CA 1
ATOM 611 C C . LYS A 1 81 ? -2.352 -8.299 9.311 1.00 97.69 81 LYS A C 1
ATOM 613 O O . LYS A 1 81 ? -1.644 -9.143 8.775 1.00 97.69 81 LYS A O 1
ATOM 618 N N . ARG A 1 82 ? -3.168 -7.490 8.629 1.00 96.94 82 ARG A N 1
ATOM 619 C CA . ARG A 1 82 ? -3.383 -7.580 7.174 1.00 96.94 82 ARG A CA 1
ATOM 620 C C . ARG A 1 82 ? -2.097 -7.390 6.376 1.00 96.94 82 ARG A C 1
ATOM 622 O O . ARG A 1 82 ? -1.860 -8.143 5.440 1.00 96.94 82 ARG A O 1
ATOM 629 N N . LEU A 1 83 ? -1.246 -6.438 6.769 1.00 97.38 83 LEU A N 1
ATOM 630 C CA . LEU A 1 83 ? 0.063 -6.239 6.138 1.00 97.38 83 LEU A CA 1
ATOM 631 C C . LEU A 1 83 ? 0.936 -7.499 6.227 1.00 97.38 83 LEU A C 1
ATOM 633 O O . LEU A 1 83 ? 1.459 -7.932 5.211 1.00 97.38 83 LEU A O 1
ATOM 637 N N . ARG A 1 84 ? 1.043 -8.122 7.410 1.00 97.12 84 ARG A N 1
ATOM 638 C CA . ARG A 1 84 ? 1.830 -9.358 7.605 1.00 97.12 84 ARG A CA 1
ATOM 639 C C . ARG A 1 84 ? 1.238 -10.585 6.913 1.00 97.12 84 ARG A C 1
ATOM 641 O O . ARG A 1 84 ? 1.966 -11.519 6.602 1.00 97.12 84 ARG A O 1
ATOM 648 N N . GLU A 1 85 ? -0.077 -10.618 6.730 1.00 96.31 85 GLU A N 1
ATOM 649 C CA . GLU A 1 85 ? -0.773 -11.709 6.037 1.00 96.31 85 GLU A CA 1
ATOM 650 C C . GLU A 1 85 ? -0.747 -11.539 4.505 1.00 96.31 85 GLU A C 1
ATOM 652 O O . GLU A 1 85 ? -1.100 -12.466 3.770 1.00 96.31 85 GLU A O 1
ATOM 657 N N . CYS A 1 86 ? -0.303 -10.382 3.998 1.00 95.50 86 CYS A N 1
ATOM 658 C CA . CYS A 1 86 ? -0.174 -10.129 2.571 1.00 95.50 86 CYS A CA 1
ATOM 659 C C . CYS A 1 86 ? 1.050 -10.855 2.000 1.00 95.50 86 CYS A C 1
ATOM 661 O O . CYS A 1 86 ? 2.193 -10.494 2.263 1.00 95.50 86 CYS A O 1
ATOM 663 N N . LYS A 1 87 ? 0.813 -11.894 1.194 1.00 90.50 87 LYS A N 1
ATOM 664 C CA . LYS A 1 87 ? 1.885 -12.693 0.588 1.00 90.50 87 LYS A CA 1
ATOM 665 C C . LYS A 1 87 ? 2.817 -11.821 -0.259 1.00 90.50 87 LYS A C 1
ATOM 667 O O . LYS A 1 87 ? 2.367 -11.195 -1.214 1.00 90.50 87 LYS A O 1
ATOM 672 N N . GLY A 1 88 ? 4.114 -11.879 0.035 1.00 84.50 88 GLY A N 1
ATOM 673 C CA . GLY A 1 88 ? 5.141 -11.171 -0.73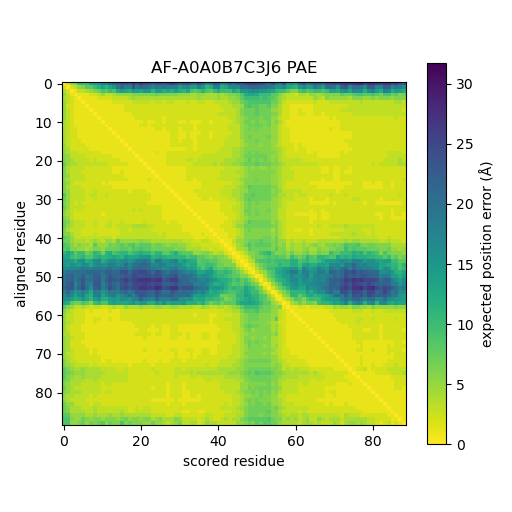4 1.00 84.50 88 GLY A CA 1
ATOM 674 C C . GLY A 1 88 ? 5.463 -9.759 -0.239 1.00 84.50 88 GLY A C 1
ATOM 675 O O . GLY A 1 88 ? 6.274 -9.085 -0.873 1.00 84.50 88 GLY A O 1
ATOM 676 N N . LEU A 1 89 ? 4.848 -9.333 0.868 1.00 87.69 89 LEU A N 1
ATOM 677 C CA . LEU A 1 89 ? 5.268 -8.193 1.681 1.00 87.69 89 LEU A CA 1
ATOM 678 C C . LEU A 1 89 ? 5.984 -8.686 2.945 1.00 87.69 89 LEU A C 1
ATOM 680 O O . LEU A 1 89 ? 6.937 -7.997 3.367 1.00 87.69 89 LEU A O 1
#

Sequence (89 aa):
TDQEDVKESVTGVLWNLSSCEDLKQSVIEDGLTVLVNNVILKYSGWSALGNSSSQLPWTTVCRNTTGILRNVSSAGFDARKRLRECKGL